Protein AF-A0A4Q3JUR0-F1 (afdb_monomer_lite)

Foldseek 3Di:
DDDDPDPPDDDDDDFDWDWPDWADDPDAKTWTWTQTDPPGIDIDIGGRNVVPDDDDDDD

Sequence (59 aa):
MNVARTRRLKVAHTTEGLLLRLVPYGESDAVVTLLTHDLGKVSAMARGLRRGRQGPRPV

Secondary structure (DSSP, 8-state):
----------------EEEEEEEEETTTEEEEEEEETTTEEEEEEETTGGG--PPPPP-

pLDDT: mean 83.36, std 14.74, range [45.5, 97.62]

Rad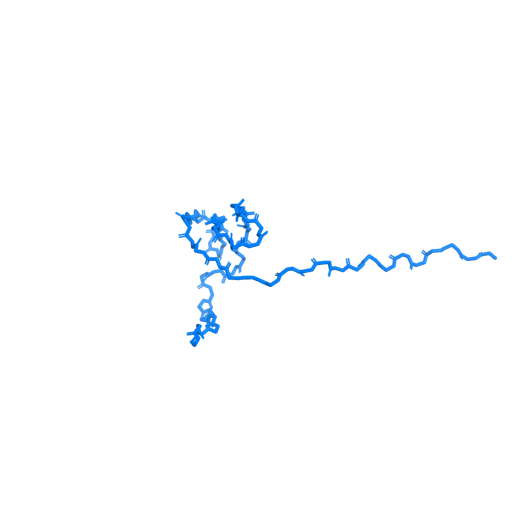ius of gyration: 16.18 Å; chains: 1; bounding box: 31×51×24 Å

Structure (mmCIF, N/CA/C/O backbone):
data_AF-A0A4Q3JUR0-F1
#
_entry.id   AF-A0A4Q3JUR0-F1
#
loop_
_atom_site.group_PDB
_atom_site.id
_atom_site.type_symbol
_atom_site.label_atom_id
_atom_site.label_alt_id
_atom_site.label_comp_id
_atom_site.label_asym_id
_atom_site.label_entity_id
_atom_site.label_seq_id
_atom_site.pdbx_PDB_ins_code
_atom_site.Cartn_x
_atom_site.Cartn_y
_atom_site.Cartn_z
_atom_site.occupancy
_atom_site.B_iso_or_equiv
_atom_site.auth_seq_id
_atom_site.auth_comp_id
_atom_site.auth_asym_id
_atom_site.auth_atom_id
_atom_site.pdbx_PDB_model_num
ATOM 1 N N . MET A 1 1 ? 6.066 -43.413 -5.472 1.00 45.50 1 MET A N 1
ATOM 2 C CA . MET A 1 1 ? 5.887 -42.347 -4.460 1.00 45.50 1 MET A CA 1
ATOM 3 C C . MET A 1 1 ? 6.292 -41.025 -5.086 1.00 45.50 1 MET A C 1
ATOM 5 O O . MET A 1 1 ? 7.453 -40.904 -5.440 1.00 45.50 1 MET A O 1
ATOM 9 N N . ASN A 1 2 ? 5.372 -40.078 -5.299 1.00 46.47 2 ASN A N 1
ATOM 10 C CA . ASN A 1 2 ? 5.736 -38.755 -5.818 1.00 46.47 2 ASN A CA 1
ATOM 11 C C . ASN A 1 2 ? 5.219 -37.672 -4.868 1.00 46.47 2 ASN A C 1
ATOM 13 O O . ASN A 1 2 ? 4.014 -37.543 -4.657 1.00 46.47 2 ASN A O 1
ATOM 17 N N . VAL A 1 3 ? 6.154 -36.958 -4.247 1.00 61.75 3 VAL A N 1
ATOM 18 C CA . VAL A 1 3 ? 5.903 -35.945 -3.223 1.00 61.75 3 VAL A CA 1
ATOM 19 C C . VAL A 1 3 ? 5.669 -34.591 -3.900 1.00 61.75 3 VAL A C 1
ATOM 21 O O . VAL A 1 3 ? 6.517 -34.090 -4.628 1.00 61.75 3 VAL A O 1
ATOM 24 N N . ALA A 1 4 ? 4.484 -34.039 -3.633 1.00 66.38 4 ALA A N 1
ATOM 25 C CA . ALA A 1 4 ? 4.118 -32.623 -3.583 1.00 66.38 4 ALA A CA 1
ATOM 26 C C . ALA A 1 4 ? 4.571 -31.682 -4.722 1.00 66.38 4 ALA A C 1
ATOM 28 O O . ALA A 1 4 ? 5.607 -31.025 -4.653 1.00 66.38 4 ALA A O 1
ATOM 29 N N . ARG A 1 5 ? 3.659 -31.417 -5.667 1.00 63.81 5 ARG A N 1
ATOM 30 C CA . ARG A 1 5 ? 3.540 -30.069 -6.252 1.00 63.81 5 ARG A CA 1
ATOM 31 C C . ARG A 1 5 ? 2.586 -29.245 -5.390 1.00 63.81 5 ARG A C 1
ATOM 33 O O . ARG A 1 5 ? 1.394 -29.170 -5.677 1.00 63.81 5 ARG A O 1
ATOM 40 N N . THR A 1 6 ? 3.091 -28.622 -4.331 1.00 67.38 6 THR A N 1
ATOM 41 C CA . THR A 1 6 ? 2.304 -27.650 -3.559 1.00 67.38 6 THR A CA 1
ATOM 42 C C . THR A 1 6 ? 2.154 -26.377 -4.387 1.00 67.38 6 THR A C 1
ATOM 44 O O . THR A 1 6 ? 3.022 -25.505 -4.397 1.00 67.38 6 THR A 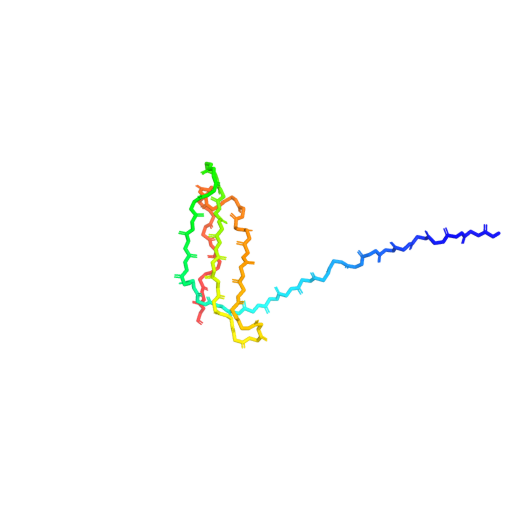O 1
ATOM 47 N N . ARG A 1 7 ? 1.049 -26.265 -5.128 1.00 72.69 7 ARG A N 1
ATOM 48 C CA . ARG A 1 7 ? 0.657 -25.030 -5.810 1.00 72.69 7 ARG A CA 1
ATOM 49 C C . ARG A 1 7 ? 0.263 -24.013 -4.736 1.00 72.69 7 ARG A C 1
ATOM 51 O O . ARG A 1 7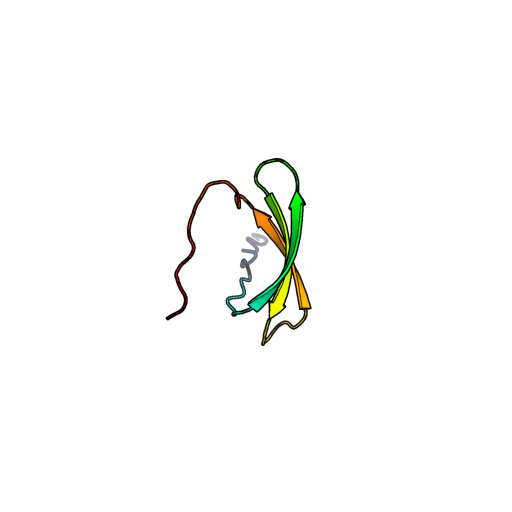 ? -0.869 -24.018 -4.266 1.00 72.69 7 ARG A O 1
ATOM 58 N N . ARG A 1 8 ? 1.200 -23.161 -4.309 1.00 72.12 8 ARG A N 1
ATOM 59 C CA . ARG A 1 8 ? 0.905 -22.063 -3.378 1.00 72.12 8 ARG A CA 1
ATOM 60 C C . ARG A 1 8 ? -0.035 -21.086 -4.087 1.00 72.12 8 ARG A C 1
ATOM 62 O O . ARG A 1 8 ? 0.377 -20.380 -5.006 1.00 72.12 8 ARG A O 1
ATOM 69 N N . LEU A 1 9 ? -1.310 -21.100 -3.714 1.00 78.69 9 LEU A N 1
ATOM 70 C CA . LEU A 1 9 ? -2.301 -20.175 -4.253 1.00 78.69 9 LEU A CA 1
ATOM 71 C C . LEU A 1 9 ? -1.923 -18.751 -3.826 1.00 78.69 9 LEU A C 1
ATOM 73 O O . LEU A 1 9 ? -1.621 -18.497 -2.660 1.00 78.69 9 LEU A O 1
ATOM 77 N N . LYS A 1 10 ? -1.894 -17.826 -4.786 1.00 74.19 10 LYS A N 1
ATOM 78 C CA . LYS A 1 10 ? -1.648 -16.408 -4.524 1.00 74.19 10 LYS A CA 1
ATOM 79 C C . LYS A 1 10 ? -2.945 -15.805 -3.991 1.00 74.19 10 LYS A C 1
ATOM 81 O O . LYS A 1 10 ? -3.875 -15.596 -4.762 1.00 74.19 10 LYS A O 1
ATOM 86 N N . VAL A 1 11 ? -3.010 -15.561 -2.686 1.00 81.62 11 VAL A N 1
ATOM 87 C CA . VAL A 1 11 ? -4.140 -14.856 -2.069 1.00 81.62 11 VAL A CA 1
ATOM 88 C C . VAL A 1 11 ? -4.033 -13.378 -2.440 1.00 81.62 11 VAL A C 1
ATOM 90 O O . VAL A 1 11 ? -2.985 -12.762 -2.243 1.00 81.62 11 VAL A O 1
ATOM 93 N N . ALA A 1 12 ? -5.093 -12.832 -3.028 1.00 85.44 12 ALA A N 1
ATOM 94 C CA . ALA A 1 12 ? -5.219 -11.420 -3.358 1.00 85.44 12 ALA A CA 1
ATOM 95 C C . ALA A 1 12 ? -6.503 -10.883 -2.722 1.00 85.44 12 ALA A C 1
ATOM 97 O O . ALA A 1 12 ? -7.524 -11.568 -2.729 1.00 85.44 12 ALA A O 1
ATOM 98 N N . HIS A 1 13 ? -6.438 -9.666 -2.188 1.00 87.62 13 HIS A N 1
ATOM 99 C CA . HIS A 1 13 ? -7.596 -8.943 -1.674 1.00 87.62 13 HIS A CA 1
ATOM 100 C C . HIS A 1 13 ? -7.923 -7.791 -2.623 1.00 87.62 13 HIS A C 1
ATOM 102 O O . HIS A 1 13 ? -7.020 -7.104 -3.107 1.00 87.62 13 HIS A O 1
ATOM 108 N N . THR A 1 14 ? -9.210 -7.580 -2.874 1.00 90.81 14 THR A N 1
ATOM 109 C CA . THR A 1 14 ? -9.730 -6.410 -3.583 1.00 90.81 14 THR A CA 1
ATOM 110 C C . THR A 1 14 ? -10.700 -5.723 -2.639 1.00 90.81 14 THR A C 1
ATOM 112 O O . THR A 1 14 ? -11.668 -6.335 -2.208 1.00 90.81 14 THR A O 1
ATOM 115 N N . THR A 1 15 ? -10.390 -4.489 -2.264 1.00 91.81 15 THR A N 1
ATOM 116 C CA . THR A 1 15 ? -11.208 -3.653 -1.383 1.00 91.81 15 THR A CA 1
ATOM 117 C C . THR A 1 15 ? -10.888 -2.196 -1.699 1.00 91.81 15 THR A C 1
ATOM 119 O O . THR A 1 15 ? -9.841 -1.894 -2.287 1.00 91.81 15 THR A O 1
ATOM 122 N N . GLU A 1 16 ? -11.786 -1.301 -1.324 1.00 92.06 16 GLU A N 1
ATOM 123 C CA . GLU A 1 16 ? -11.583 0.133 -1.454 1.00 92.06 16 GLU A CA 1
ATOM 124 C C . GLU A 1 16 ? -10.798 0.678 -0.259 1.00 92.06 16 GLU A C 1
ATOM 126 O O . GLU A 1 16 ? -10.809 0.128 0.848 1.00 92.06 16 GLU A O 1
ATOM 131 N N . GLY A 1 17 ? -10.089 1.782 -0.481 1.00 93.12 17 GLY A N 1
ATOM 132 C CA . GLY A 1 17 ? -9.361 2.432 0.593 1.00 93.12 17 GLY A CA 1
ATOM 133 C C . GLY A 1 17 ? -8.955 3.861 0.287 1.00 93.12 17 GLY A C 1
ATOM 134 O O . GLY A 1 17 ? -8.749 4.249 -0.862 1.00 93.12 17 GLY A O 1
ATOM 135 N N . LEU A 1 18 ? -8.808 4.634 1.357 1.00 96.00 18 LEU A N 1
ATOM 136 C CA . LEU A 1 18 ? -8.338 6.010 1.330 1.00 96.00 18 LEU A CA 1
ATOM 137 C C . LEU A 1 18 ? -6.826 6.057 1.525 1.00 96.00 18 LEU A C 1
ATOM 139 O O . LEU A 1 18 ? -6.281 5.458 2.454 1.00 96.00 18 LEU A O 1
ATOM 143 N N . LEU A 1 19 ? -6.142 6.813 0.670 1.00 95.69 19 LEU A N 1
ATOM 144 C CA . LEU A 1 19 ? -4.714 7.061 0.805 1.00 95.69 19 LEU A CA 1
ATOM 145 C C . LEU A 1 19 ? -4.459 8.062 1.932 1.00 95.69 19 LEU A C 1
ATOM 147 O O . LEU A 1 19 ? -4.787 9.237 1.816 1.00 95.69 19 LEU A O 1
ATOM 151 N N . LEU A 1 20 ? -3.831 7.595 3.008 1.00 97.44 20 LEU A N 1
ATOM 152 C CA . LEU A 1 20 ? -3.464 8.438 4.144 1.00 97.44 20 LEU A CA 1
ATOM 153 C C . LEU A 1 20 ? -2.061 9.031 4.003 1.00 97.44 20 LEU A C 1
ATOM 155 O O . LEU A 1 20 ? -1.797 10.133 4.473 1.00 97.44 20 LEU A O 1
ATOM 159 N N . ARG A 1 21 ? -1.128 8.275 3.411 1.00 96.88 21 ARG A N 1
ATOM 160 C CA . ARG A 1 21 ? 0.272 8.692 3.258 1.00 96.88 21 ARG A CA 1
ATOM 161 C C . ARG A 1 21 ? 0.882 8.081 2.010 1.00 96.88 21 ARG A C 1
ATOM 163 O O . ARG A 1 21 ? 0.677 6.900 1.743 1.00 96.88 21 ARG A O 1
ATOM 170 N N . LEU A 1 22 ? 1.697 8.867 1.317 1.00 95.25 22 LEU A N 1
ATOM 171 C CA . LEU A 1 22 ? 2.511 8.427 0.193 1.00 95.25 22 LEU A CA 1
ATOM 172 C C . LEU A 1 22 ? 3.959 8.853 0.417 1.00 95.25 22 LEU A C 1
ATOM 174 O O . LEU A 1 22 ? 4.237 10.031 0.626 1.00 95.25 22 LEU A O 1
ATOM 178 N N . VAL A 1 23 ? 4.876 7.890 0.379 1.00 95.88 23 VAL A N 1
ATOM 179 C CA . VAL A 1 23 ? 6.317 8.127 0.484 1.00 95.88 23 VAL A CA 1
ATOM 180 C C . VAL A 1 23 ? 6.971 7.611 -0.791 1.00 95.88 23 VAL A C 1
ATOM 182 O O . VAL A 1 23 ? 6.966 6.397 -1.007 1.00 95.88 23 VAL A O 1
ATOM 185 N N . PRO A 1 24 ? 7.522 8.491 -1.644 1.00 93.56 24 PRO A N 1
ATOM 186 C CA . PRO A 1 24 ? 8.257 8.061 -2.826 1.00 93.56 24 PRO A CA 1
ATOM 187 C C . PRO A 1 24 ? 9.388 7.101 -2.447 1.00 93.56 24 PRO A C 1
ATOM 189 O O . PRO A 1 24 ? 10.142 7.359 -1.509 1.00 93.56 24 PRO A O 1
ATOM 192 N N . TYR A 1 25 ? 9.495 5.994 -3.176 1.00 92.31 25 TYR A N 1
ATOM 193 C CA . TYR A 1 25 ? 10.542 4.997 -3.017 1.00 92.31 25 TYR A CA 1
ATOM 194 C C . TYR A 1 25 ? 11.224 4.776 -4.367 1.00 92.31 25 TYR A C 1
ATOM 196 O O . TYR A 1 25 ? 10.669 4.164 -5.279 1.00 92.31 25 TYR A O 1
ATOM 204 N N . GLY A 1 26 ? 12.438 5.307 -4.501 1.00 90.31 26 GLY A N 1
ATOM 205 C CA . GLY A 1 26 ? 13.143 5.322 -5.778 1.00 90.31 26 GLY A CA 1
ATOM 206 C C . GLY A 1 26 ? 12.396 6.121 -6.850 1.00 90.31 26 GLY A C 1
ATOM 207 O O . GLY A 1 26 ? 11.613 7.028 -6.562 1.00 90.31 26 GLY A O 1
ATOM 208 N N . GLU A 1 27 ? 12.664 5.791 -8.109 1.00 87.50 27 GLU A N 1
ATOM 209 C CA . GLU A 1 27 ? 12.162 6.567 -9.242 1.00 87.50 27 GLU A CA 1
ATOM 210 C C . GLU A 1 27 ? 10.700 6.255 -9.574 1.00 87.50 27 GLU A C 1
ATOM 212 O O . GLU A 1 27 ? 9.933 7.150 -9.910 1.00 87.50 27 GLU A O 1
ATOM 217 N N . SER A 1 28 ? 10.291 4.990 -9.473 1.00 90.38 28 SER A N 1
ATOM 218 C CA . SER A 1 28 ? 8.992 4.536 -9.986 1.00 90.38 28 SER A CA 1
ATOM 219 C C . SER A 1 28 ? 8.004 4.090 -8.916 1.00 90.38 28 SER A C 1
ATOM 221 O O . SER A 1 28 ? 6.822 3.959 -9.235 1.00 90.38 28 SER A O 1
ATOM 223 N N . ASP A 1 29 ? 8.444 3.875 -7.679 1.00 93.31 29 ASP A N 1
ATOM 224 C CA . ASP A 1 29 ? 7.634 3.219 -6.657 1.00 93.31 29 ASP A CA 1
ATOM 225 C C . ASP A 1 29 ? 7.320 4.166 -5.493 1.00 93.31 29 ASP A C 1
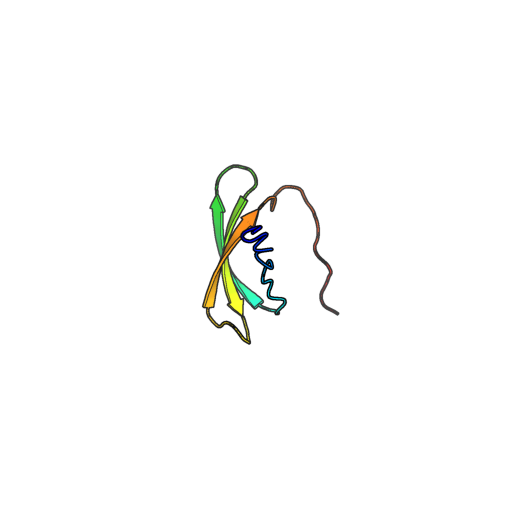ATOM 227 O O . ASP A 1 29 ? 7.872 5.261 -5.360 1.00 93.31 29 ASP A O 1
ATOM 231 N N . ALA A 1 30 ? 6.390 3.750 -4.640 1.00 94.38 30 ALA A N 1
ATOM 232 C CA . ALA A 1 30 ? 6.095 4.429 -3.389 1.00 94.38 30 ALA A CA 1
ATOM 233 C C . ALA A 1 30 ? 5.650 3.434 -2.317 1.00 94.38 30 ALA A C 1
ATOM 235 O O . ALA A 1 30 ? 5.000 2.428 -2.606 1.00 94.38 30 ALA A O 1
ATOM 236 N N . VAL A 1 31 ? 5.956 3.744 -1.062 1.00 96.00 31 VAL A N 1
ATOM 237 C CA . VAL A 1 31 ? 5.290 3.125 0.085 1.00 96.00 31 VAL A CA 1
ATOM 238 C C . VAL A 1 31 ? 4.033 3.936 0.377 1.00 96.00 31 VAL A C 1
ATOM 240 O O . VAL A 1 31 ? 4.105 5.151 0.575 1.00 96.00 31 VAL A O 1
ATOM 243 N N . VAL A 1 32 ? 2.882 3.270 0.389 1.00 95.94 32 VAL A N 1
ATOM 244 C CA . VAL A 1 32 ? 1.576 3.887 0.624 1.00 95.94 32 VAL A CA 1
ATOM 245 C C . VAL A 1 32 ? 0.934 3.331 1.882 1.00 95.94 32 VAL A C 1
ATOM 247 O O . VAL A 1 32 ? 0.999 2.133 2.153 1.00 95.94 32 VAL A O 1
ATOM 250 N N . THR A 1 33 ? 0.277 4.205 2.635 1.00 97.62 33 THR A N 1
ATOM 251 C CA . THR A 1 33 ? -0.571 3.819 3.760 1.00 97.62 33 THR A CA 1
ATOM 252 C C . THR A 1 33 ? -2.021 4.026 3.360 1.00 97.62 33 THR A C 1
ATOM 254 O O . THR A 1 33 ? -2.416 5.151 3.052 1.00 97.62 33 THR A O 1
ATOM 257 N N . LEU A 1 34 ? -2.803 2.952 3.391 1.00 96.81 34 LEU A N 1
ATOM 258 C CA . LEU A 1 34 ? -4.214 2.925 3.033 1.00 96.81 34 LEU A CA 1
ATOM 259 C C . LEU A 1 34 ? -5.057 2.668 4.281 1.00 96.81 34 LEU A C 1
ATOM 261 O O . LEU A 1 34 ? -4.724 1.798 5.085 1.00 96.81 34 LEU A O 1
ATOM 265 N N . LEU A 1 35 ? -6.151 3.404 4.437 1.00 97.06 35 LEU A N 1
ATOM 266 C CA . LEU A 1 35 ? -7.246 3.009 5.316 1.00 97.06 35 LEU A CA 1
ATOM 267 C C . LEU A 1 35 ? -8.290 2.300 4.466 1.00 97.06 35 LEU A C 1
ATOM 269 O O . LEU A 1 35 ? -8.905 2.923 3.608 1.00 97.06 35 LEU A O 1
ATOM 273 N N . THR A 1 36 ? -8.453 1.006 4.687 1.00 95.69 36 THR A N 1
ATOM 274 C CA . THR A 1 36 ? -9.427 0.165 3.984 1.00 95.69 36 THR A CA 1
ATOM 275 C C . THR A 1 36 ? -10.603 -0.147 4.897 1.00 95.69 36 THR A C 1
ATOM 277 O O . THR A 1 36 ? -10.446 -0.144 6.121 1.00 95.69 36 THR A O 1
ATOM 280 N N . HIS A 1 37 ? -11.763 -0.433 4.307 1.00 91.94 37 HIS A N 1
ATOM 281 C CA . HIS A 1 37 ? -12.958 -0.794 5.069 1.00 91.94 37 HIS A CA 1
ATOM 282 C C . HIS A 1 37 ? -12.785 -2.144 5.791 1.00 91.94 37 HIS A C 1
ATOM 284 O O . HIS A 1 37 ? -13.008 -2.230 6.996 1.00 91.94 37 HIS A O 1
ATOM 290 N N . ASP A 1 38 ? -12.303 -3.172 5.081 1.00 92.56 38 ASP A N 1
ATOM 291 C CA . ASP A 1 38 ? -12.307 -4.555 5.590 1.00 92.56 38 ASP A CA 1
ATOM 292 C C . ASP A 1 38 ? -10.990 -4.988 6.251 1.00 92.56 38 ASP A C 1
ATOM 294 O O . ASP A 1 38 ? -10.979 -5.879 7.097 1.00 92.56 38 ASP A O 1
ATOM 298 N N . LEU A 1 39 ? -9.858 -4.384 5.863 1.00 93.94 39 LEU A N 1
ATOM 299 C CA . LEU A 1 39 ? -8.522 -4.757 6.359 1.00 93.94 39 LEU A CA 1
ATOM 300 C C . LEU A 1 39 ? -7.961 -3.724 7.350 1.00 93.94 39 LEU A C 1
ATOM 302 O O . LEU A 1 39 ? -6.857 -3.893 7.872 1.00 93.94 39 LEU A O 1
ATOM 306 N N . GLY A 1 40 ? -8.695 -2.635 7.596 1.00 95.88 40 GLY A N 1
ATOM 307 C CA . GLY A 1 40 ? -8.242 -1.516 8.411 1.00 95.88 40 GLY A CA 1
ATOM 308 C C . GLY A 1 40 ? -7.063 -0.771 7.779 1.00 95.88 40 GLY A C 1
ATOM 309 O O . GLY A 1 40 ? -7.007 -0.555 6.565 1.00 95.88 40 GLY A O 1
ATOM 310 N N . LYS A 1 41 ? -6.113 -0.330 8.612 1.00 97.12 41 LYS A N 1
ATOM 311 C CA . LYS A 1 41 ? -4.934 0.428 8.174 1.00 97.12 41 LYS A CA 1
ATOM 312 C C . LYS A 1 41 ? -3.844 -0.511 7.657 1.00 97.12 41 LYS A C 1
ATOM 314 O O . LYS A 1 41 ? -3.239 -1.248 8.431 1.00 97.12 41 LYS A O 1
ATOM 319 N N . VAL A 1 42 ? -3.529 -0.411 6.371 1.00 96.00 42 VAL A N 1
ATOM 320 C CA . VAL A 1 42 ? -2.552 -1.263 5.682 1.00 96.00 42 VAL A CA 1
ATOM 321 C C . VAL A 1 42 ? -1.423 -0.415 5.098 1.00 96.00 42 VAL A C 1
ATOM 323 O O . VAL A 1 42 ? -1.656 0.663 4.556 1.00 96.00 42 VAL A O 1
ATOM 326 N N . SER A 1 43 ? -0.186 -0.906 5.193 1.00 95.69 43 SER A N 1
ATOM 327 C CA . SER A 1 43 ? 0.964 -0.363 4.460 1.00 95.69 43 SER A CA 1
ATOM 328 C C . SER A 1 43 ? 1.285 -1.277 3.281 1.00 95.69 43 SER A C 1
ATOM 330 O O . SER A 1 43 ? 1.385 -2.491 3.456 1.00 95.69 43 SER A O 1
ATOM 332 N N . ALA A 1 44 ? 1.436 -0.711 2.085 1.00 93.94 44 ALA A N 1
ATOM 333 C CA . ALA A 1 44 ? 1.689 -1.462 0.860 1.00 93.94 44 ALA A CA 1
ATOM 334 C C . ALA A 1 44 ? 2.734 -0.773 -0.025 1.00 93.94 44 ALA A C 1
ATOM 336 O O . ALA A 1 44 ? 2.927 0.441 0.031 1.00 93.94 44 ALA A O 1
ATOM 337 N N . MET A 1 45 ? 3.400 -1.555 -0.877 1.00 94.06 45 MET A N 1
ATOM 338 C CA . MET A 1 45 ? 4.317 -1.027 -1.885 1.00 94.06 45 MET A CA 1
ATOM 339 C C . MET A 1 45 ? 3.589 -0.860 -3.219 1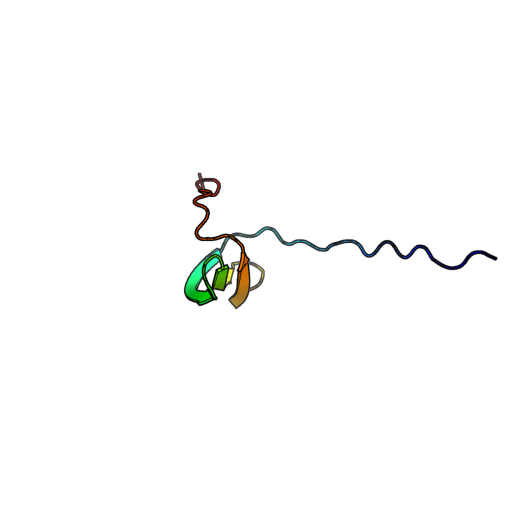.00 94.06 45 MET A C 1
ATOM 341 O O . MET A 1 45 ? 3.235 -1.842 -3.874 1.00 94.06 45 MET A O 1
ATOM 345 N N . ALA A 1 46 ? 3.386 0.388 -3.627 1.00 92.69 46 ALA A N 1
ATOM 346 C CA . ALA A 1 46 ? 2.834 0.744 -4.923 1.00 92.69 46 ALA A CA 1
ATOM 347 C C . ALA A 1 46 ? 3.961 0.770 -5.961 1.00 92.69 46 ALA A C 1
ATOM 349 O O . ALA A 1 46 ? 4.770 1.698 -5.993 1.00 92.69 46 ALA A O 1
ATOM 350 N N . ARG A 1 47 ? 4.025 -0.268 -6.797 1.00 91.81 47 ARG A N 1
ATOM 351 C CA . ARG A 1 47 ? 5.033 -0.378 -7.858 1.00 91.81 47 ARG A CA 1
ATOM 352 C C . ARG A 1 47 ? 4.579 0.312 -9.140 1.00 91.81 47 ARG A C 1
ATOM 354 O O . ARG A 1 47 ? 3.434 0.144 -9.551 1.00 91.81 47 ARG A O 1
ATOM 361 N N . GLY A 1 48 ? 5.482 1.029 -9.804 1.00 88.56 48 GLY A N 1
ATOM 362 C CA . GLY A 1 48 ? 5.232 1.645 -11.111 1.00 88.56 48 GLY A CA 1
ATOM 363 C C . GLY A 1 48 ? 4.293 2.856 -11.088 1.00 88.56 48 GLY A C 1
ATOM 364 O O . GLY A 1 48 ? 3.711 3.185 -12.121 1.00 88.56 48 GLY A O 1
ATOM 365 N N . LEU A 1 49 ? 4.163 3.532 -9.943 1.00 84.44 49 LEU A N 1
ATOM 366 C CA . LEU A 1 49 ? 3.296 4.695 -9.737 1.00 84.44 49 LEU A CA 1
ATOM 367 C C . LEU A 1 49 ? 3.554 5.815 -10.763 1.00 84.44 49 LEU A C 1
ATOM 369 O O . LEU A 1 49 ? 2.614 6.423 -11.270 1.00 84.44 49 LEU A O 1
ATOM 373 N N . ARG A 1 50 ? 4.823 6.071 -11.114 1.00 75.50 50 ARG A N 1
ATOM 374 C CA . ARG A 1 50 ? 5.194 7.159 -12.040 1.00 75.50 50 ARG A CA 1
ATOM 375 C C . ARG A 1 50 ? 5.009 6.836 -13.520 1.00 75.50 50 ARG A C 1
ATOM 377 O O . ARG A 1 50 ? 5.101 7.736 -14.346 1.00 75.50 50 ARG A O 1
ATOM 384 N N . ARG A 1 51 ? 4.707 5.584 -13.880 1.00 72.75 51 ARG A N 1
ATOM 385 C CA . ARG A 1 51 ? 4.527 5.175 -15.286 1.00 72.75 51 ARG A CA 1
ATOM 386 C C . ARG A 1 51 ? 3.160 5.562 -15.871 1.00 72.75 51 ARG A C 1
ATOM 388 O O . ARG A 1 51 ? 2.806 5.093 -16.944 1.00 72.75 51 ARG A O 1
ATOM 395 N N . GLY A 1 52 ? 2.400 6.425 -15.191 1.00 57.41 52 GLY A N 1
ATOM 396 C CA . GLY A 1 52 ? 1.236 7.095 -15.774 1.00 57.41 52 GLY A CA 1
ATOM 397 C C . GLY A 1 52 ? 0.080 6.167 -16.145 1.00 57.41 52 GLY A C 1
ATOM 398 O O . GLY A 1 52 ? -0.633 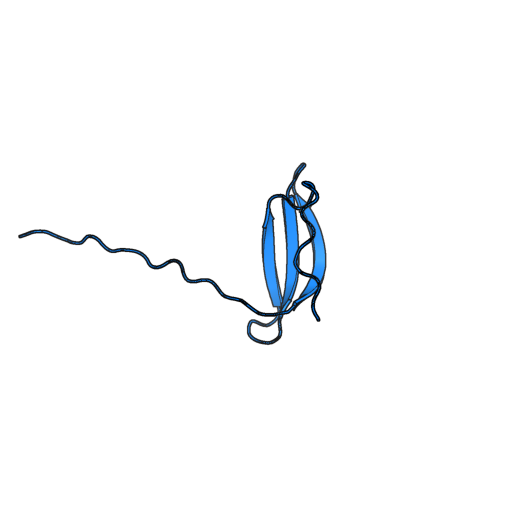6.441 -17.105 1.00 57.41 52 GLY A O 1
ATOM 399 N N . ARG A 1 53 ? -0.137 5.071 -15.407 1.00 61.19 53 ARG A N 1
ATOM 400 C CA . ARG A 1 53 ? -1.331 4.240 -15.600 1.00 61.19 53 ARG A CA 1
ATOM 401 C C . ARG A 1 53 ? -2.438 4.744 -14.679 1.00 61.19 53 ARG A C 1
ATOM 403 O O . ARG A 1 53 ? -2.424 4.466 -13.484 1.00 61.19 53 ARG A O 1
ATOM 410 N N . GLN A 1 54 ? -3.372 5.515 -15.233 1.00 60.16 54 GLN A N 1
ATOM 411 C CA . GLN A 1 54 ? -4.610 5.863 -14.534 1.00 60.16 54 GLN A CA 1
ATOM 412 C C . GLN A 1 54 ? -5.366 4.564 -14.235 1.00 60.16 54 GLN A C 1
ATOM 414 O O . GLN A 1 54 ? -5.620 3.761 -15.136 1.00 60.16 54 GLN A O 1
ATOM 419 N N . GLY A 1 55 ? -5.640 4.325 -12.953 1.00 64.19 55 GLY A N 1
ATOM 420 C CA . GLY A 1 55 ? -6.502 3.230 -12.526 1.00 64.19 55 GLY A CA 1
ATOM 421 C C . GLY A 1 55 ? -7.952 3.470 -12.961 1.00 64.19 55 GLY A C 1
ATOM 422 O O . GLY A 1 55 ? -8.286 4.575 -13.398 1.00 64.19 55 GLY A O 1
ATOM 423 N N . PRO A 1 56 ? -8.821 2.453 -12.856 1.00 62.84 56 PRO A N 1
ATOM 424 C CA . PRO A 1 56 ? -10.251 2.643 -13.067 1.00 62.84 56 PRO A CA 1
ATOM 425 C C . PRO A 1 56 ? -10.760 3.779 -12.168 1.00 62.84 56 PRO A C 1
ATOM 427 O O . PRO A 1 56 ? -10.429 3.834 -10.983 1.00 62.84 56 PRO A O 1
ATOM 430 N N . ARG A 1 57 ? -11.533 4.709 -12.744 1.00 57.44 57 ARG A N 1
ATOM 431 C CA . ARG A 1 57 ? -12.279 5.695 -11.955 1.00 57.44 57 ARG A CA 1
ATOM 432 C C . ARG A 1 57 ? -13.366 4.942 -11.177 1.00 57.44 57 ARG A C 1
ATOM 434 O O . ARG A 1 57 ? -14.082 4.171 -11.818 1.00 57.44 57 ARG A O 1
ATOM 441 N N . PRO A 1 58 ? -13.491 5.131 -9.854 1.00 62.88 58 PRO A N 1
ATOM 442 C CA . PRO A 1 58 ? -14.658 4.635 -9.132 1.00 62.88 58 PRO A CA 1
ATOM 443 C C . PRO A 1 58 ? -15.913 5.326 -9.694 1.00 62.88 58 PRO A C 1
ATOM 445 O O . PRO A 1 58 ? -15.864 6.527 -9.979 1.00 62.88 58 PRO A O 1
ATOM 448 N N . VAL A 1 59 ? -16.970 4.542 -9.941 1.00 65.81 59 VAL A N 1
ATOM 449 C CA . VAL A 1 59 ? -18.298 5.007 -10.389 1.00 65.81 59 VAL A CA 1
ATOM 450 C C . VAL A 1 59 ? -19.190 5.327 -9.205 1.00 65.81 59 VAL A C 1
ATOM 452 O O . VAL A 1 59 ? -19.055 4.627 -8.179 1.00 65.81 59 VAL A O 1
#